Protein AF-A0A2T9VK42-F1 (afdb_monomer)

Sequence (123 aa):
MQAAMSQLEQARSLAEALRSAAEAARAELADVQTQKALLSEALTDLRKAALLVSAPEGIAQVTGKSLQQSAGENIISTSGGHTDFSALKRFTVAAGERVSLYAQKLGIKMFAGKGKVEIQSHS

Solvent-accessible surface area (backbone atoms only — not comparable to full-atom values): 8893 Å² total; per-residue (Å²): 108,70,70,48,51,52,52,51,52,51,45,49,54,52,52,50,56,51,30,56,54,28,51,78,68,71,48,72,64,71,71,57,64,62,55,48,48,48,42,68,60,24,56,49,91,52,69,36,102,65,87,86,89,74,51,99,92,57,87,86,91,85,71,100,69,89,86,88,88,84,60,97,77,74,88,86,85,80,59,97,70,82,84,86,87,88,62,94,86,71,84,86,87,87,63,99,82,69,88,77,86,87,56,97,82,87,59,86,87,87,84,60,97,69,78,84,86,86,88,84,85,88,132

Foldseek 3Di:
DVVLLVVLVVQLVQLVVVQVLCVVVVWDGDPSVVSVCCVPCAVVVNNDVDDRDDDPVDDDDDDPDDDDDDDPDDDDDGDPDDDDDDDDPDDDDDDPPDDTDDDRPDDDDDDDPDDDDDDDDDD

pLDDT: mean 95.27, std 2.99, range [77.12, 98.44]

Secondary structure (DSSP, 8-state):
-HHHHHHHHHHHHHHHHHHHHHHHTTPPPP-HHHHHHIIIIIIGGG-SS------TT------SS------SS------SS------SS------SS------SSS------SSS--------

Structure (mmCIF, N/CA/C/O backbone):
data_AF-A0A2T9VK42-F1
#
_entry.id 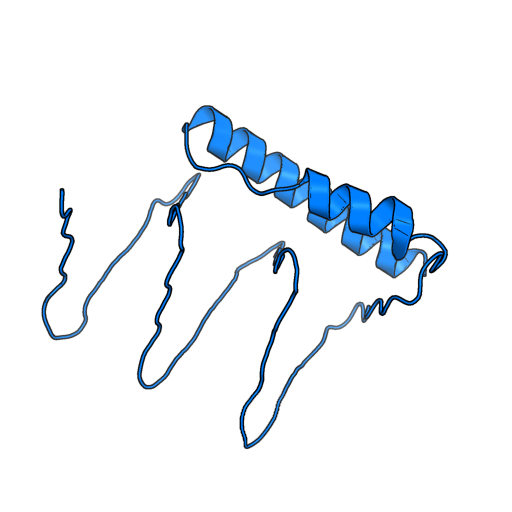  AF-A0A2T9VK42-F1
#
loop_
_atom_site.group_PDB
_atom_site.id
_atom_site.type_symbol
_atom_site.label_atom_id
_atom_site.label_alt_id
_atom_site.label_comp_id
_atom_site.label_asym_id
_atom_site.label_entity_id
_atom_site.label_seq_id
_atom_site.pdbx_PDB_ins_code
_atom_site.Cartn_x
_atom_site.Cartn_y
_atom_site.Cartn_z
_atom_site.occupancy
_atom_site.B_iso_or_equiv
_atom_site.auth_seq_id
_atom_site.auth_comp_id
_atom_site.auth_asym_id
_atom_site.auth_atom_id
_atom_site.pdbx_PDB_model_num
ATOM 1 N N . MET A 1 1 ? 10.981 3.147 -21.187 1.00 85.69 1 MET A N 1
ATOM 2 C CA . MET A 1 1 ? 11.540 2.411 -20.031 1.00 85.69 1 MET A CA 1
ATOM 3 C C . MET A 1 1 ? 12.213 3.327 -19.013 1.00 85.69 1 MET A C 1
ATOM 5 O O . MET A 1 1 ? 11.852 3.247 -17.852 1.00 85.69 1 MET A O 1
ATOM 9 N N . GLN A 1 2 ? 13.100 4.245 -19.415 1.00 90.19 2 GLN A N 1
ATOM 10 C CA . GLN A 1 2 ? 13.785 5.162 -18.484 1.00 90.19 2 GLN A CA 1
ATOM 11 C C . GLN A 1 2 ? 12.838 5.958 -17.564 1.00 90.19 2 GLN A C 1
ATOM 13 O O . GLN A 1 2 ? 13.057 5.999 -16.360 1.00 90.19 2 GLN A O 1
ATOM 18 N N . ALA A 1 3 ? 11.742 6.511 -18.099 1.00 91.50 3 ALA A N 1
ATOM 19 C CA . ALA A 1 3 ? 10.733 7.200 -17.286 1.00 91.50 3 ALA A CA 1
ATOM 20 C C . ALA A 1 3 ? 10.103 6.283 -16.217 1.00 91.50 3 ALA A C 1
ATOM 22 O O . ALA A 1 3 ? 9.960 6.686 -15.069 1.00 91.50 3 ALA A O 1
ATOM 23 N N . ALA A 1 4 ? 9.792 5.031 -16.568 1.00 93.56 4 ALA A N 1
ATOM 24 C CA . ALA A 1 4 ? 9.250 4.043 -15.635 1.00 93.56 4 ALA A CA 1
ATOM 25 C C . ALA A 1 4 ? 10.255 3.681 -14.530 1.00 93.56 4 ALA A C 1
ATOM 27 O O . ALA A 1 4 ? 9.884 3.597 -13.363 1.00 93.56 4 ALA A O 1
ATOM 28 N N . MET A 1 5 ? 11.532 3.525 -14.891 1.00 92.50 5 MET A N 1
ATOM 29 C CA . MET A 1 5 ? 12.609 3.271 -13.930 1.00 92.50 5 MET A CA 1
ATOM 30 C C . MET A 1 5 ? 12.793 4.450 -12.972 1.00 92.50 5 MET A C 1
ATOM 32 O O . MET A 1 5 ? 12.867 4.240 -11.767 1.00 92.50 5 MET A O 1
ATOM 36 N N . SER A 1 6 ? 12.758 5.685 -13.482 1.00 93.38 6 SER A N 1
ATOM 37 C CA . SER A 1 6 ? 12.817 6.884 -12.639 1.00 93.38 6 SER A CA 1
ATOM 38 C C . SER A 1 6 ? 11.645 6.952 -11.650 1.00 93.38 6 SER A C 1
ATOM 40 O O . SER A 1 6 ? 11.848 7.277 -10.483 1.00 93.38 6 SER A O 1
ATOM 42 N N . GLN A 1 7 ? 10.430 6.582 -12.072 1.00 94.81 7 GLN A N 1
ATOM 43 C CA . GLN A 1 7 ? 9.268 6.502 -11.175 1.00 94.81 7 GLN A CA 1
ATOM 44 C C . GLN A 1 7 ? 9.446 5.426 -10.087 1.00 94.81 7 GLN A C 1
ATOM 46 O O . GLN A 1 7 ? 9.130 5.670 -8.923 1.00 94.81 7 GLN A O 1
ATOM 51 N N . LEU A 1 8 ? 10.007 4.258 -10.425 1.00 94.19 8 LEU A N 1
ATOM 52 C CA . LEU A 1 8 ? 10.316 3.206 -9.445 1.00 94.19 8 LEU A CA 1
ATOM 53 C C . LEU A 1 8 ? 11.407 3.632 -8.453 1.00 94.19 8 LEU A C 1
ATOM 55 O O . LEU A 1 8 ? 11.300 3.342 -7.262 1.00 94.19 8 LEU A O 1
ATOM 59 N N . GLU A 1 9 ? 12.437 4.342 -8.912 1.00 93.25 9 GLU A N 1
ATOM 60 C CA . GLU A 1 9 ? 13.488 4.890 -8.048 1.00 93.25 9 GLU A CA 1
ATOM 61 C C . GLU A 1 9 ? 12.940 5.936 -7.073 1.00 93.25 9 GLU A C 1
ATOM 63 O O . GLU A 1 9 ? 13.271 5.893 -5.886 1.00 93.25 9 GLU A O 1
ATOM 68 N N . GLN A 1 10 ? 12.064 6.829 -7.543 1.00 95.25 10 GLN A N 1
ATOM 69 C CA . GLN A 1 10 ? 11.379 7.809 -6.695 1.00 95.25 10 GLN A CA 1
ATOM 70 C C . GLN A 1 10 ? 10.501 7.117 -5.643 1.00 95.25 10 GLN A C 1
ATOM 72 O O . GLN A 1 10 ? 10.591 7.442 -4.458 1.00 95.25 10 GLN A O 1
ATOM 77 N N . ALA A 1 11 ? 9.710 6.116 -6.047 1.00 95.88 11 ALA A N 1
ATOM 78 C CA . ALA A 1 11 ? 8.897 5.325 -5.125 1.00 95.88 11 ALA A CA 1
ATOM 79 C C . ALA A 1 11 ? 9.763 4.607 -4.075 1.00 95.88 11 ALA A C 1
ATOM 81 O O . ALA A 1 11 ? 9.451 4.644 -2.885 1.00 95.88 11 ALA A O 1
ATOM 82 N N . ARG A 1 12 ? 10.890 4.010 -4.481 1.00 94.88 12 ARG A N 1
ATOM 83 C CA . ARG A 1 12 ? 11.836 3.374 -3.552 1.00 94.88 12 ARG A CA 1
ATOM 84 C C . ARG A 1 12 ? 12.432 4.379 -2.570 1.00 94.88 12 ARG A C 1
ATOM 86 O O . ARG A 1 12 ? 12.474 4.100 -1.378 1.00 94.88 12 ARG A O 1
ATOM 93 N N . SER A 1 13 ? 12.885 5.537 -3.050 1.00 96.00 13 SER A N 1
ATOM 94 C CA . SER A 1 13 ? 13.471 6.573 -2.191 1.00 96.00 13 SER A CA 1
ATOM 95 C C . SER A 1 13 ? 12.468 7.068 -1.145 1.00 96.00 13 SER A C 1
ATOM 97 O O . SER A 1 13 ? 12.817 7.211 0.028 1.00 96.00 13 SER A O 1
ATOM 99 N N . LEU A 1 14 ? 11.202 7.240 -1.536 1.00 96.75 14 LEU A N 1
ATOM 100 C CA . LEU A 1 14 ? 10.128 7.577 -0.607 1.00 96.75 14 LEU A CA 1
ATOM 101 C C . LEU A 1 14 ? 9.889 6.470 0.430 1.00 96.75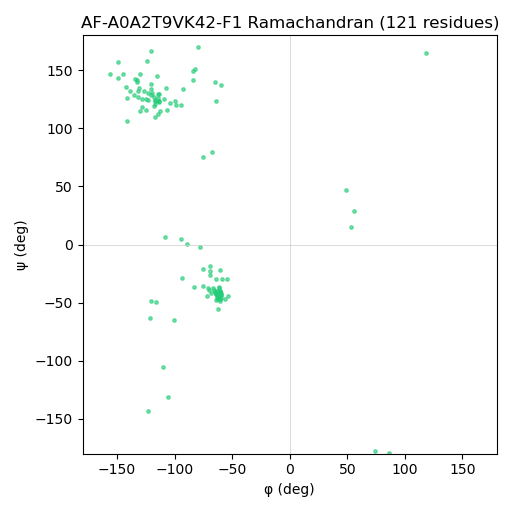 14 LEU A C 1
ATOM 103 O O . LEU A 1 14 ? 9.788 6.760 1.624 1.00 96.75 14 LEU A O 1
ATOM 107 N N . ALA A 1 15 ? 9.828 5.211 -0.008 1.00 96.50 15 ALA A N 1
ATOM 108 C CA . ALA A 1 15 ? 9.666 4.069 0.887 1.00 96.50 15 ALA A CA 1
ATOM 109 C C . ALA A 1 15 ? 10.834 3.956 1.883 1.00 96.50 15 ALA A C 1
ATOM 111 O O . ALA A 1 15 ? 10.603 3.716 3.065 1.00 96.50 15 ALA A O 1
ATOM 112 N N . GLU A 1 16 ? 12.075 4.202 1.451 1.00 96.19 16 GLU A N 1
ATOM 113 C CA . GLU A 1 16 ? 13.257 4.243 2.324 1.00 96.19 16 GLU A CA 1
ATOM 114 C C . GLU A 1 16 ? 13.179 5.370 3.356 1.00 96.19 16 GLU A C 1
ATOM 116 O O . GLU A 1 16 ? 13.449 5.134 4.533 1.00 96.19 16 GLU A O 1
ATOM 121 N N . ALA A 1 17 ? 12.769 6.573 2.948 1.00 95.88 17 ALA A N 1
ATOM 122 C CA . ALA A 1 17 ? 12.619 7.705 3.860 1.00 95.88 17 ALA A CA 1
ATOM 123 C C . ALA A 1 17 ? 11.554 7.435 4.939 1.00 95.88 17 ALA A C 1
ATOM 125 O O . ALA A 1 17 ? 11.788 7.693 6.123 1.00 95.88 17 ALA A O 1
ATOM 126 N N . LEU A 1 18 ? 10.405 6.870 4.549 1.00 96.38 18 LEU A N 1
ATOM 127 C CA . LEU A 1 18 ? 9.354 6.466 5.489 1.00 96.38 18 LEU A CA 1
ATOM 128 C C . LEU A 1 18 ? 9.802 5.304 6.381 1.00 96.38 18 LEU A C 1
ATOM 130 O O . LEU A 1 18 ? 9.498 5.311 7.573 1.00 96.38 18 LEU A O 1
ATOM 134 N N . ARG A 1 19 ? 10.567 4.347 5.841 1.00 95.81 19 ARG A N 1
ATOM 135 C CA . ARG A 1 19 ? 11.143 3.238 6.609 1.00 95.81 19 ARG A CA 1
ATOM 136 C C . ARG A 1 19 ? 12.082 3.745 7.700 1.00 95.81 19 ARG A C 1
ATOM 138 O O . ARG A 1 19 ? 11.941 3.320 8.837 1.00 95.81 19 ARG A O 1
ATOM 145 N N . SER A 1 20 ? 12.983 4.676 7.391 1.00 96.31 20 SER A N 1
ATOM 146 C CA . SER A 1 20 ? 13.883 5.270 8.392 1.00 96.31 20 SER A CA 1
ATOM 147 C C . SER A 1 20 ? 13.114 6.015 9.491 1.00 96.31 20 SER A C 1
ATOM 149 O O . SER A 1 20 ? 13.486 5.968 10.662 1.00 96.31 20 SER A O 1
ATOM 151 N N . ALA A 1 21 ? 12.008 6.681 9.142 1.00 95.31 21 ALA A N 1
ATOM 152 C CA . ALA A 1 21 ? 11.136 7.320 10.127 1.00 95.31 21 ALA A CA 1
ATOM 153 C C . ALA A 1 21 ? 10.400 6.292 11.010 1.00 95.31 21 ALA A C 1
ATOM 155 O O . ALA A 1 21 ? 10.318 6.472 12.227 1.00 95.31 21 ALA A O 1
ATOM 156 N N . ALA A 1 22 ? 9.909 5.200 10.415 1.00 96.31 22 ALA A N 1
ATOM 157 C CA . ALA A 1 22 ? 9.293 4.084 11.130 1.00 96.31 22 ALA A CA 1
ATOM 158 C C . ALA A 1 22 ? 10.294 3.386 12.068 1.00 96.31 22 ALA A C 1
ATOM 160 O O . ALA A 1 22 ? 9.948 3.081 13.207 1.00 96.31 22 ALA A O 1
ATOM 161 N N . GLU A 1 23 ? 11.545 3.220 11.635 1.00 96.00 23 GLU A N 1
ATOM 162 C CA . GLU A 1 23 ? 12.644 2.670 12.436 1.00 96.00 23 GLU A CA 1
ATOM 163 C C . GLU A 1 23 ? 12.927 3.522 13.673 1.00 96.00 23 GLU A C 1
ATOM 165 O O . GLU A 1 23 ? 12.941 3.003 14.790 1.00 96.00 23 GLU A O 1
ATOM 170 N N . ALA A 1 24 ? 13.042 4.843 13.506 1.00 95.38 24 ALA A N 1
ATOM 171 C CA . ALA A 1 24 ? 13.197 5.768 14.629 1.00 95.38 24 ALA A CA 1
ATOM 172 C C . ALA A 1 24 ? 12.018 5.696 15.622 1.00 95.38 24 ALA A C 1
ATOM 174 O O . ALA A 1 24 ? 12.199 5.902 16.822 1.00 95.38 24 ALA A O 1
ATOM 175 N N . ALA A 1 25 ? 10.819 5.366 15.132 1.00 94.62 25 ALA A N 1
ATOM 176 C CA . ALA A 1 25 ? 9.616 5.169 15.936 1.00 94.62 25 ALA A CA 1
ATOM 177 C C . ALA A 1 25 ? 9.426 3.727 16.450 1.00 94.62 25 ALA A C 1
ATOM 179 O O . ALA A 1 25 ? 8.442 3.467 17.143 1.00 94.62 25 ALA A O 1
ATOM 180 N N . ARG A 1 26 ? 10.343 2.798 16.134 1.00 94.56 26 ARG A N 1
ATOM 181 C CA . ARG A 1 26 ? 10.245 1.357 16.441 1.00 94.56 26 ARG A CA 1
ATOM 182 C C . ARG A 1 26 ? 8.964 0.692 15.905 1.00 94.56 26 ARG A C 1
ATOM 184 O O . ARG A 1 26 ? 8.463 -0.257 16.505 1.00 94.56 26 ARG A O 1
ATOM 191 N N . ALA A 1 27 ? 8.420 1.206 14.803 1.00 95.31 27 ALA A N 1
ATOM 192 C CA . ALA A 1 27 ? 7.326 0.574 14.071 1.00 95.31 27 ALA A CA 1
ATOM 193 C C . ALA A 1 27 ? 7.851 -0.566 13.175 1.00 95.31 27 ALA A C 1
ATOM 195 O O . ALA A 1 27 ? 9.060 -0.722 13.002 1.00 95.31 27 ALA A O 1
ATOM 196 N N . GLU A 1 28 ? 6.942 -1.364 12.603 1.00 94.12 28 GLU A N 1
ATOM 197 C CA . GLU A 1 28 ? 7.332 -2.394 11.632 1.00 94.12 28 GLU A CA 1
ATOM 198 C C . GLU A 1 28 ? 7.918 -1.740 10.381 1.00 94.12 28 GLU A C 1
ATOM 200 O O . GLU A 1 28 ? 7.419 -0.711 9.911 1.00 94.12 28 GLU A O 1
ATOM 205 N N . LEU A 1 29 ? 8.974 -2.337 9.836 1.00 93.75 29 LEU A N 1
ATOM 206 C CA . LEU A 1 29 ? 9.664 -1.783 8.682 1.00 93.75 29 LEU A CA 1
ATOM 207 C C . LEU A 1 29 ? 9.085 -2.364 7.398 1.00 93.75 29 LEU A C 1
ATOM 209 O O . LEU A 1 29 ? 8.939 -3.572 7.257 1.00 93.75 29 LEU A O 1
ATOM 213 N N . ALA A 1 30 ? 8.818 -1.498 6.422 1.00 91.31 30 ALA A N 1
ATOM 214 C CA . ALA A 1 30 ? 8.495 -1.956 5.079 1.00 91.31 30 ALA A CA 1
ATOM 215 C C . ALA A 1 30 ? 9.658 -2.784 4.502 1.00 91.31 30 ALA A C 1
ATOM 217 O O . ALA A 1 30 ? 10.828 -2.386 4.607 1.00 91.31 30 ALA A O 1
ATOM 218 N N . ASP A 1 31 ? 9.330 -3.897 3.839 1.00 92.06 31 ASP A N 1
ATOM 219 C CA . ASP A 1 31 ? 10.300 -4.754 3.156 1.00 92.06 31 ASP A CA 1
ATOM 220 C C . ASP A 1 31 ? 10.772 -4.128 1.833 1.00 92.06 31 ASP A C 1
ATOM 222 O O . ASP A 1 31 ? 10.405 -4.507 0.717 1.00 92.06 31 ASP A O 1
ATOM 226 N N . VAL A 1 32 ? 11.628 -3.120 1.977 1.00 91.31 32 VAL A N 1
ATOM 227 C CA . VAL A 1 32 ? 12.273 -2.440 0.851 1.00 91.31 32 VAL A CA 1
ATOM 228 C C . VAL A 1 32 ? 13.300 -3.349 0.158 1.00 91.31 32 VAL A C 1
ATOM 230 O O . VAL A 1 32 ? 13.671 -3.087 -0.986 1.00 91.31 32 VAL A O 1
ATOM 233 N N . GLN A 1 33 ? 13.769 -4.425 0.801 1.00 92.00 33 GLN A N 1
ATOM 234 C CA . GLN A 1 33 ? 14.740 -5.327 0.172 1.00 92.00 33 GLN A CA 1
ATOM 235 C C . GLN A 1 33 ? 14.080 -6.148 -0.933 1.00 92.00 33 GLN A C 1
ATOM 237 O O . GLN A 1 33 ? 14.610 -6.186 -2.044 1.00 92.00 33 GLN A O 1
ATOM 242 N N . THR A 1 34 ? 12.880 -6.683 -0.693 1.00 93.44 34 THR A N 1
ATOM 243 C CA . THR A 1 34 ? 12.102 -7.343 -1.753 1.00 93.44 34 THR A CA 1
ATOM 244 C C . THR A 1 34 ? 11.758 -6.375 -2.890 1.00 93.44 34 THR A C 1
ATOM 246 O O . THR A 1 34 ? 11.862 -6.734 -4.064 1.00 93.44 34 THR A O 1
ATOM 249 N N . GLN A 1 35 ? 11.450 -5.107 -2.581 1.00 92.31 35 GLN A N 1
ATOM 250 C CA . GLN A 1 35 ? 11.244 -4.075 -3.610 1.00 92.31 35 GLN A CA 1
ATOM 251 C C . GLN A 1 35 ? 12.494 -3.869 -4.485 1.00 92.31 35 GLN A C 1
ATOM 253 O O . GLN A 1 35 ? 12.388 -3.753 -5.709 1.00 92.31 35 GLN A O 1
ATOM 258 N N . LYS A 1 36 ? 13.682 -3.818 -3.868 1.00 91.81 36 LYS A N 1
ATOM 259 C CA . LYS A 1 36 ? 14.963 -3.683 -4.578 1.00 91.81 36 LYS A CA 1
ATOM 260 C C . LYS A 1 36 ? 15.250 -4.890 -5.455 1.00 91.81 36 LYS A C 1
ATOM 262 O O . LYS A 1 36 ? 15.583 -4.696 -6.620 1.00 91.81 36 LYS A O 1
ATOM 267 N N . ALA A 1 37 ? 15.086 -6.095 -4.915 1.00 93.31 37 ALA A N 1
ATOM 268 C CA . ALA A 1 37 ? 15.307 -7.336 -5.648 1.00 93.31 37 ALA A CA 1
ATOM 269 C C . ALA A 1 37 ? 14.391 -7.422 -6.878 1.00 93.31 37 ALA A C 1
ATOM 271 O O . ALA A 1 37 ? 14.871 -7.671 -7.985 1.00 93.31 37 ALA A O 1
ATOM 272 N N . LEU A 1 38 ? 13.099 -7.102 -6.725 1.00 94.12 38 LEU A N 1
ATOM 273 C CA . LEU A 1 38 ? 12.155 -7.032 -7.843 1.00 94.12 38 LEU A CA 1
ATOM 274 C C . LEU A 1 38 ? 12.642 -6.063 -8.936 1.00 94.12 38 LEU A C 1
ATOM 276 O O . LEU A 1 38 ? 12.649 -6.408 -10.121 1.00 94.12 38 LEU A O 1
ATOM 280 N N . LEU A 1 39 ? 13.089 -4.866 -8.544 1.00 91.25 39 LEU A N 1
ATOM 281 C CA . LEU A 1 39 ? 13.601 -3.860 -9.473 1.00 91.25 39 LEU A CA 1
ATOM 282 C C . LEU A 1 39 ? 14.851 -4.340 -10.223 1.00 91.25 39 LEU A C 1
ATOM 284 O O . LEU A 1 39 ? 14.873 -4.305 -11.455 1.00 91.25 39 LEU A O 1
ATOM 288 N N . SER A 1 40 ? 15.893 -4.764 -9.505 1.00 91.19 40 SER A N 1
ATOM 289 C CA . SER A 1 40 ? 17.196 -5.078 -10.102 1.00 91.19 40 SER A CA 1
ATOM 290 C C . SER A 1 40 ? 17.213 -6.404 -10.853 1.00 91.19 40 SER A C 1
ATOM 292 O O . SER A 1 40 ? 17.897 -6.521 -11.868 1.00 91.19 40 SER A O 1
ATOM 294 N N . GLU A 1 41 ? 16.481 -7.410 -10.372 1.00 92.94 41 GLU A N 1
ATOM 295 C CA . GLU A 1 41 ? 16.559 -8.758 -10.935 1.00 92.94 41 GLU A CA 1
ATOM 296 C C . GLU A 1 41 ? 15.511 -9.050 -12.005 1.00 92.94 41 GLU A C 1
ATOM 298 O O . GLU A 1 41 ? 15.755 -9.904 -12.856 1.00 92.94 41 GLU A O 1
ATOM 303 N N . ALA A 1 42 ? 14.341 -8.406 -11.947 1.00 93.38 42 ALA A N 1
ATOM 304 C CA . ALA A 1 42 ? 13.226 -8.714 -12.840 1.00 93.38 42 ALA A CA 1
ATOM 305 C C . ALA A 1 42 ? 12.858 -7.546 -13.760 1.00 93.38 42 ALA A C 1
ATOM 307 O O . ALA A 1 42 ? 12.720 -7.753 -14.964 1.00 93.38 42 ALA A O 1
ATOM 308 N N . LEU A 1 43 ? 12.687 -6.337 -13.209 1.00 93.25 43 LEU A N 1
ATOM 309 C CA . LEU A 1 43 ? 12.133 -5.198 -13.954 1.00 93.25 43 LEU A CA 1
ATOM 310 C C . LEU A 1 43 ? 13.177 -4.448 -14.793 1.00 93.25 43 LEU A C 1
ATOM 312 O O . LEU A 1 43 ? 12.858 -4.003 -15.895 1.00 93.25 43 LEU A O 1
ATOM 316 N N . THR A 1 44 ? 14.413 -4.313 -14.302 1.00 89.31 44 THR A N 1
ATOM 317 C CA . THR A 1 44 ? 15.510 -3.662 -15.041 1.00 89.31 44 THR A CA 1
ATOM 318 C C . THR A 1 44 ? 15.821 -4.465 -16.298 1.00 89.31 44 THR A C 1
ATOM 320 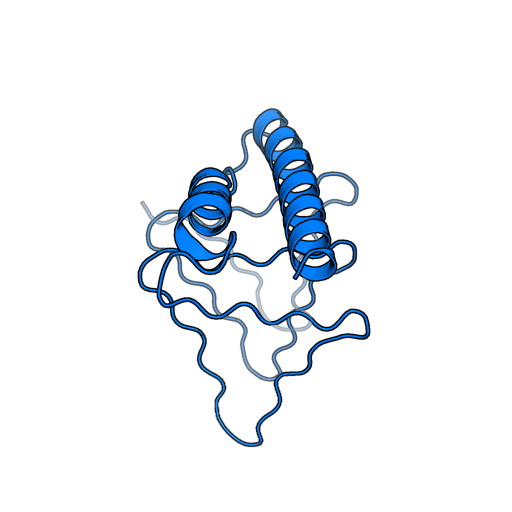O O . THR A 1 44 ? 16.075 -5.664 -16.219 1.00 89.31 44 THR A O 1
ATOM 323 N N . ASP A 1 45 ? 15.756 -3.813 -17.458 1.00 88.31 45 ASP A N 1
ATOM 324 C CA . ASP A 1 45 ? 15.851 -4.432 -18.789 1.00 88.31 45 ASP A CA 1
ATOM 325 C C . ASP A 1 45 ? 14.864 -5.600 -19.030 1.00 88.31 45 ASP A C 1
ATOM 327 O O . ASP A 1 45 ? 15.048 -6.363 -19.973 1.00 88.31 45 ASP A O 1
ATOM 331 N N . LEU A 1 46 ? 13.826 -5.752 -18.187 1.00 91.06 46 LEU A N 1
ATOM 332 C CA . LEU A 1 46 ? 12.882 -6.880 -18.192 1.00 91.06 46 LEU A CA 1
ATOM 333 C C . LEU A 1 46 ? 13.595 -8.249 -18.241 1.00 91.06 46 LEU A C 1
ATOM 335 O O . LEU A 1 46 ? 13.241 -9.131 -19.021 1.00 91.06 46 LEU A O 1
ATOM 339 N N . ARG A 1 47 ? 14.622 -8.427 -17.397 1.00 89.38 47 ARG A N 1
ATOM 340 C CA . ARG A 1 47 ? 15.474 -9.637 -17.340 1.00 89.38 47 ARG A CA 1
ATOM 341 C C . ARG A 1 47 ? 14.732 -10.931 -17.001 1.00 89.38 47 ARG A C 1
ATOM 343 O O . ARG A 1 47 ? 15.240 -12.012 -17.292 1.00 89.38 47 ARG A O 1
ATOM 350 N N . LYS A 1 48 ? 13.558 -10.842 -16.371 1.00 93.38 48 LYS A N 1
ATOM 351 C CA . LYS A 1 48 ? 12.663 -11.979 -16.096 1.00 93.38 48 LYS A CA 1
ATOM 352 C C . LYS A 1 48 ? 11.311 -11.737 -16.773 1.00 93.38 48 LYS A C 1
ATOM 354 O O . LYS A 1 48 ? 11.005 -10.620 -17.179 1.00 93.38 48 LYS A O 1
ATOM 359 N N . ALA A 1 49 ? 10.482 -12.779 -16.857 1.00 94.06 49 ALA A N 1
ATOM 360 C CA . ALA A 1 49 ? 9.107 -12.684 -17.350 1.00 94.06 49 ALA A CA 1
ATOM 361 C C . ALA A 1 49 ? 8.232 -11.872 -16.375 1.00 94.06 49 ALA A C 1
ATOM 363 O O . ALA A 1 49 ? 7.511 -12.420 -15.544 1.00 94.06 49 ALA A O 1
ATOM 364 N N . ALA A 1 50 ? 8.353 -10.551 -16.458 1.00 94.50 50 ALA A N 1
ATOM 365 C CA . ALA A 1 50 ? 7.721 -9.582 -15.581 1.00 94.50 50 ALA A CA 1
ATOM 366 C C . ALA A 1 50 ? 6.887 -8.583 -16.392 1.00 94.50 50 ALA A C 1
ATOM 368 O O . ALA A 1 50 ? 7.124 -8.357 -17.579 1.00 94.50 50 ALA A O 1
ATOM 369 N N . LEU A 1 51 ? 5.924 -7.950 -15.721 1.00 94.44 51 LEU A N 1
ATOM 370 C CA . LEU A 1 51 ? 5.128 -6.863 -16.275 1.00 94.44 51 LEU A CA 1
ATOM 371 C C . LEU A 1 51 ? 5.449 -5.570 -15.526 1.00 94.44 51 LEU A C 1
ATOM 373 O O . LEU A 1 51 ? 5.262 -5.489 -14.314 1.00 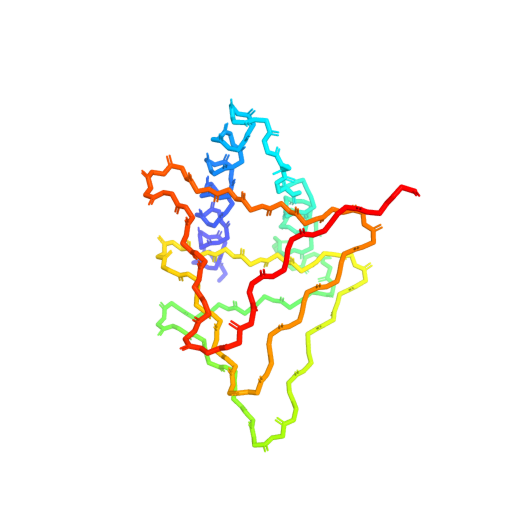94.44 51 LEU A O 1
ATOM 377 N N . LEU A 1 52 ? 5.877 -4.549 -16.268 1.00 94.50 52 LEU A N 1
ATOM 378 C CA . LEU A 1 52 ? 5.995 -3.183 -15.773 1.00 94.50 52 LEU A CA 1
ATOM 379 C C . LEU A 1 52 ? 4.965 -2.302 -16.477 1.00 94.50 52 LEU A C 1
ATOM 381 O O . LEU A 1 52 ? 5.059 -2.074 -17.682 1.00 94.50 52 LEU A O 1
ATOM 385 N N . VAL A 1 53 ? 4.002 -1.782 -15.719 1.00 94.81 53 VAL A N 1
ATOM 386 C CA . VAL A 1 53 ? 3.031 -0.803 -16.220 1.00 94.81 53 VAL A CA 1
ATOM 387 C C . VAL A 1 53 ? 3.479 0.589 -15.790 1.00 94.81 53 VAL A C 1
ATOM 389 O O . VAL A 1 53 ? 3.662 0.847 -14.604 1.00 94.81 53 VAL A O 1
ATOM 392 N N . SER A 1 54 ? 3.661 1.493 -16.750 1.00 95.19 54 SER A N 1
ATOM 393 C CA . SER A 1 54 ? 4.011 2.888 -16.487 1.00 95.19 54 SER A CA 1
ATOM 394 C C . SER A 1 54 ? 3.273 3.799 -17.453 1.00 95.19 54 SER A C 1
ATOM 396 O O . SER A 1 54 ? 3.347 3.618 -18.667 1.00 95.19 54 SER A O 1
ATOM 398 N N . ALA A 1 55 ? 2.570 4.775 -16.893 1.00 96.00 55 ALA A N 1
ATOM 399 C CA . ALA A 1 55 ? 1.850 5.802 -17.623 1.00 96.00 55 ALA A CA 1
ATOM 400 C C . ALA A 1 55 ? 2.017 7.120 -16.845 1.00 96.00 55 ALA A C 1
ATOM 402 O O . ALA A 1 55 ? 1.435 7.242 -15.767 1.00 96.00 55 ALA A O 1
ATOM 403 N N . PRO A 1 56 ? 2.838 8.073 -17.331 1.00 91.06 56 PRO A N 1
ATOM 404 C CA . PRO A 1 56 ? 3.127 9.330 -16.627 1.00 91.06 56 PRO A CA 1
ATOM 405 C C . PRO A 1 56 ? 1.882 10.139 -16.243 1.00 91.06 56 PRO A C 1
ATOM 407 O O . PRO A 1 56 ? 1.876 10.795 -15.210 1.00 91.06 56 PRO A O 1
ATOM 410 N N . GLU A 1 57 ? 0.814 10.012 -17.030 1.00 96.38 57 GLU A N 1
ATOM 411 C CA . GLU A 1 57 ? -0.466 10.695 -16.812 1.00 96.38 57 GLU A CA 1
ATOM 412 C C . GLU A 1 57 ? -1.489 9.850 -16.019 1.00 96.38 57 GLU A C 1
ATOM 414 O O . GLU A 1 57 ? -2.632 10.266 -15.840 1.00 96.38 57 GLU A O 1
ATOM 419 N N . GLY A 1 58 ? -1.106 8.663 -15.529 1.00 96.19 58 GLY A N 1
ATOM 420 C CA . GLY A 1 58 ? -1.910 7.850 -14.609 1.00 96.19 58 GLY A CA 1
ATOM 421 C C . GLY A 1 58 ? -2.333 6.469 -15.122 1.00 96.19 58 GLY A C 1
ATOM 422 O O . GLY A 1 58 ? -2.260 6.149 -16.306 1.00 96.19 58 GLY A O 1
ATOM 423 N N . ILE A 1 59 ? -2.787 5.626 -14.188 1.00 98.00 59 ILE A N 1
ATOM 424 C CA . ILE A 1 59 ? -3.285 4.261 -14.423 1.00 98.00 59 ILE A CA 1
ATOM 425 C C . ILE A 1 59 ? -4.621 4.107 -13.687 1.00 98.00 59 ILE A C 1
ATOM 427 O O . ILE A 1 59 ? -4.705 4.415 -12.500 1.00 98.00 59 ILE A O 1
ATOM 431 N N . ALA A 1 60 ? -5.643 3.575 -14.361 1.00 97.88 60 ALA A N 1
ATOM 432 C CA . ALA A 1 60 ? -6.931 3.233 -13.756 1.00 97.88 60 ALA A CA 1
ATOM 433 C C . ALA A 1 60 ? -7.235 1.736 -13.928 1.00 97.88 60 ALA A C 1
ATOM 435 O O . ALA A 1 60 ? -7.096 1.192 -15.022 1.00 97.88 60 ALA A O 1
ATOM 436 N N . GLN A 1 61 ? -7.682 1.076 -12.856 1.00 97.50 61 GLN A N 1
ATOM 437 C CA . GLN A 1 61 ? -8.168 -0.308 -12.877 1.00 97.50 61 GLN A CA 1
ATOM 438 C C . GLN A 1 61 ? -9.642 -0.316 -12.464 1.00 97.50 61 GLN A C 1
ATOM 440 O O . GLN A 1 61 ? -9.963 -0.037 -11.311 1.00 97.50 61 GLN A O 1
ATOM 445 N N . VAL A 1 62 ? -10.544 -0.601 -13.407 1.00 97.75 62 VAL A N 1
ATOM 446 C CA . VAL A 1 62 ? -12.000 -0.524 -13.199 1.00 97.75 62 VAL A CA 1
ATOM 447 C C . VAL A 1 62 ? -12.701 -1.772 -13.726 1.00 97.75 62 VAL A C 1
ATOM 449 O O . VAL A 1 62 ? -12.333 -2.320 -14.762 1.00 97.75 62 VAL A O 1
ATOM 452 N N . THR A 1 63 ? -13.726 -2.235 -13.012 1.00 98.00 63 THR A N 1
ATOM 453 C CA . THR A 1 63 ? -14.555 -3.377 -13.418 1.00 98.00 63 THR A CA 1
ATOM 454 C C . THR A 1 63 ? -15.931 -3.289 -12.762 1.00 98.00 63 THR A C 1
ATOM 456 O O . THR A 1 63 ? -16.056 -2.816 -11.637 1.00 98.00 63 THR A O 1
ATOM 459 N N . GLY A 1 64 ? -16.974 -3.758 -13.453 1.00 98.06 64 GLY A N 1
ATOM 460 C CA . GLY A 1 64 ? -18.321 -3.894 -12.879 1.00 98.06 64 GLY A CA 1
ATOM 461 C C . GLY A 1 64 ? -18.490 -5.128 -11.980 1.00 98.06 64 GLY A C 1
ATOM 462 O O . GLY A 1 64 ? -19.577 -5.355 -11.451 1.00 98.06 64 GLY A O 1
ATOM 463 N N . LYS A 1 65 ? -17.446 -5.957 -11.847 1.00 98.44 65 LYS A N 1
ATOM 464 C CA . LYS A 1 65 ? -17.421 -7.173 -11.018 1.00 98.44 65 LYS A CA 1
ATOM 465 C C . LYS A 1 65 ? -16.269 -7.096 -10.002 1.00 98.44 65 LYS A C 1
ATOM 467 O O . LYS A 1 65 ? -15.992 -6.032 -9.463 1.00 98.44 65 LYS A O 1
ATOM 472 N N . SER A 1 66 ? -15.616 -8.219 -9.712 1.00 98.38 66 SER A N 1
ATOM 473 C CA . SER A 1 66 ? -14.515 -8.299 -8.751 1.00 98.38 66 SER A CA 1
ATOM 474 C C . SER A 1 66 ? -13.172 -7.917 -9.376 1.00 98.38 66 SER A C 1
ATOM 476 O O . SER A 1 66 ? -12.880 -8.310 -10.505 1.00 98.38 66 SER A O 1
ATOM 478 N N . LEU A 1 67 ? -12.335 -7.217 -8.607 1.00 98.25 67 LEU A N 1
ATOM 479 C CA . LEU A 1 67 ? -10.902 -7.036 -8.853 1.00 98.25 67 LEU A CA 1
ATOM 480 C C . LEU A 1 67 ? -10.134 -7.839 -7.793 1.00 98.25 67 LEU A C 1
ATOM 482 O O . LEU A 1 67 ? -10.379 -7.658 -6.602 1.00 98.25 67 LEU A O 1
ATOM 486 N N . GLN A 1 68 ? -9.231 -8.726 -8.215 1.00 97.94 68 GLN A N 1
ATOM 487 C CA . GLN A 1 68 ? -8.375 -9.507 -7.317 1.00 97.94 68 GLN A CA 1
ATOM 488 C C . GLN A 1 68 ? -6.915 -9.099 -7.517 1.00 97.94 68 GLN A C 1
ATOM 490 O O . GLN A 1 68 ? -6.417 -9.115 -8.640 1.00 97.94 68 GLN A O 1
ATOM 495 N N . GLN A 1 69 ? -6.223 -8.800 -6.418 1.00 97.44 69 GLN A N 1
ATOM 496 C CA . GLN A 1 69 ? -4.772 -8.620 -6.378 1.00 97.44 69 GLN A CA 1
ATOM 497 C C . GLN A 1 69 ? -4.187 -9.739 -5.515 1.00 97.44 69 GLN A C 1
ATOM 499 O O . GLN A 1 69 ? -4.608 -9.927 -4.377 1.00 97.44 69 GLN A O 1
ATOM 504 N N . SER A 1 70 ? -3.264 -10.520 -6.070 1.00 97.56 70 SER A N 1
ATOM 505 C CA . SER A 1 70 ? -2.638 -11.652 -5.386 1.00 97.56 70 SER A CA 1
ATOM 506 C C . SER A 1 70 ? -1.165 -11.715 -5.773 1.00 97.56 70 SER A C 1
ATOM 508 O O . SER A 1 70 ? -0.830 -11.546 -6.944 1.00 97.56 70 SER A O 1
ATOM 510 N N . ALA A 1 71 ? -0.305 -11.936 -4.783 1.00 97.25 71 ALA A N 1
ATOM 511 C CA . ALA A 1 71 ? 1.129 -12.128 -4.944 1.00 97.25 71 ALA A CA 1
ATOM 512 C C . ALA A 1 71 ? 1.557 -13.323 -4.082 1.00 97.25 71 ALA A C 1
ATOM 514 O O . ALA A 1 71 ? 1.020 -13.507 -2.992 1.00 97.25 71 ALA A O 1
ATOM 515 N N . GLY A 1 72 ? 2.495 -14.136 -4.577 1.00 96.19 72 GLY A N 1
ATOM 516 C CA . GLY A 1 72 ? 3.087 -15.233 -3.797 1.00 96.19 72 GLY A CA 1
ATOM 517 C C . GLY A 1 72 ? 4.101 -14.755 -2.752 1.00 96.19 72 GLY A C 1
ATOM 518 O O . GLY A 1 72 ? 4.360 -15.466 -1.789 1.00 96.19 72 GLY A O 1
ATOM 519 N N . GLU A 1 73 ? 4.642 -13.551 -2.946 1.00 94.69 73 GLU A N 1
ATOM 520 C CA . GLU A 1 73 ? 5.504 -12.849 -1.996 1.00 94.69 73 GLU A CA 1
ATOM 521 C C . GLU A 1 73 ? 4.733 -11.648 -1.421 1.00 94.69 73 GLU A C 1
ATOM 523 O O . GLU A 1 73 ? 3.798 -11.821 -0.644 1.00 94.69 73 GLU A O 1
ATOM 528 N N . ASN A 1 74 ? 5.055 -10.425 -1.853 1.00 94.56 74 ASN A N 1
ATOM 529 C CA . ASN A 1 74 ? 4.552 -9.194 -1.247 1.00 94.56 74 ASN A CA 1
ATOM 530 C C . ASN A 1 74 ? 3.660 -8.380 -2.198 1.00 94.56 74 ASN A C 1
ATOM 532 O O . ASN A 1 74 ? 3.934 -8.273 -3.395 1.00 94.56 74 ASN A O 1
ATOM 536 N N . ILE A 1 75 ? 2.637 -7.718 -1.646 1.00 96.31 75 ILE A N 1
ATOM 537 C CA . ILE A 1 75 ? 1.97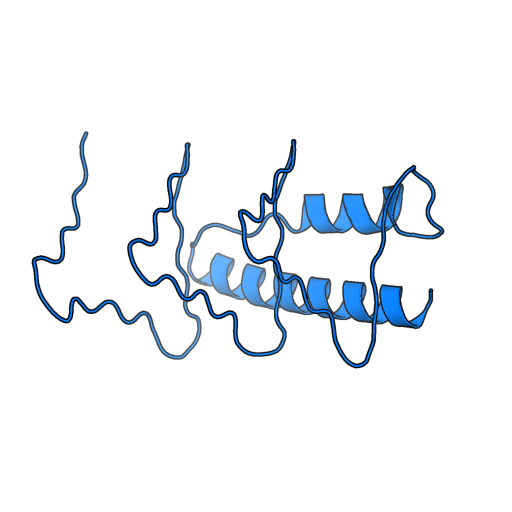8 -6.572 -2.293 1.00 96.31 75 ILE A CA 1
ATOM 538 C C . ILE A 1 75 ? 2.637 -5.300 -1.758 1.00 96.31 75 ILE A C 1
ATOM 540 O O . ILE A 1 75 ? 2.596 -5.036 -0.558 1.00 96.31 75 ILE A O 1
ATOM 544 N N . ILE A 1 76 ? 3.230 -4.506 -2.651 1.00 95.44 76 ILE A N 1
ATOM 545 C CA . ILE A 1 76 ? 3.927 -3.260 -2.313 1.00 95.44 76 ILE A CA 1
ATOM 546 C C . ILE A 1 76 ? 3.215 -2.103 -3.012 1.00 95.44 76 ILE A C 1
ATOM 548 O O . ILE A 1 76 ? 3.162 -2.052 -4.240 1.00 95.44 76 ILE A O 1
ATOM 552 N N . SER A 1 77 ? 2.700 -1.163 -2.222 1.00 95.56 77 SER A N 1
ATOM 553 C CA . SER A 1 77 ? 2.022 0.045 -2.702 1.00 95.56 77 SER A CA 1
ATOM 554 C C . SER A 1 77 ? 2.723 1.278 -2.143 1.00 95.56 77 SER A C 1
ATOM 556 O O . SER A 1 77 ? 2.975 1.366 -0.942 1.00 95.56 77 SER A O 1
ATOM 558 N N . THR A 1 78 ? 3.051 2.241 -3.000 1.00 96.62 78 THR A N 1
ATOM 559 C CA . THR A 1 78 ? 3.737 3.479 -2.604 1.00 96.62 78 THR A CA 1
ATOM 560 C C . THR A 1 78 ? 3.124 4.667 -3.334 1.00 96.62 78 THR A C 1
ATOM 562 O O . THR A 1 78 ? 2.959 4.622 -4.550 1.00 96.62 78 THR A O 1
ATOM 565 N N . SER A 1 79 ? 2.806 5.738 -2.603 1.00 97.12 79 SER A N 1
ATOM 566 C CA . SER A 1 79 ? 2.239 6.976 -3.146 1.00 97.12 79 SER A CA 1
ATOM 567 C C . SER A 1 79 ? 3.065 8.185 -2.716 1.00 97.12 79 SER A C 1
ATOM 569 O O . SER A 1 79 ? 3.320 8.346 -1.528 1.00 97.12 79 SER A O 1
ATOM 571 N N . GLY A 1 80 ? 3.410 9.076 -3.651 1.00 96.88 80 GLY A N 1
ATOM 572 C CA . GLY A 1 80 ? 4.012 10.378 -3.318 1.00 96.88 80 GLY A CA 1
ATOM 573 C C . GLY A 1 80 ? 3.050 11.349 -2.621 1.00 96.88 80 GLY A C 1
ATOM 574 O O . GLY A 1 80 ? 3.486 12.213 -1.866 1.00 96.88 80 GLY A O 1
ATOM 575 N N . GLY A 1 81 ? 1.746 11.189 -2.866 1.00 97.12 81 GLY A N 1
ATOM 576 C CA . GLY A 1 81 ? 0.664 11.911 -2.195 1.00 97.12 81 GLY A CA 1
ATOM 577 C C . GLY A 1 81 ? -0.080 11.025 -1.193 1.00 97.12 81 GLY A C 1
ATOM 578 O O . GLY A 1 81 ? 0.530 10.348 -0.368 1.00 97.12 81 GLY A O 1
ATOM 579 N N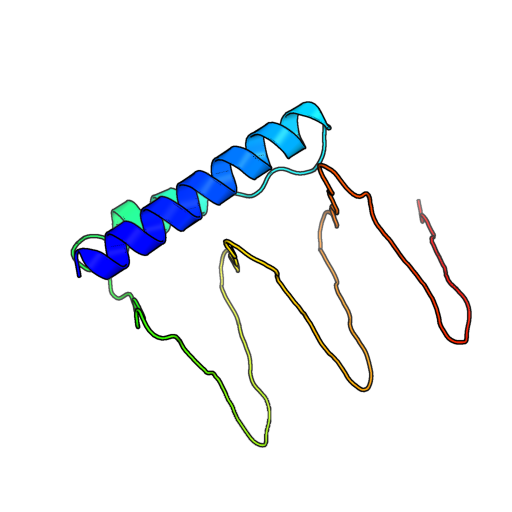 . HIS A 1 82 ? -1.410 11.023 -1.275 1.00 97.69 82 HIS A N 1
ATOM 580 C CA . HIS A 1 82 ? -2.280 10.199 -0.432 1.00 97.69 82 HIS A CA 1
ATOM 581 C C . HIS A 1 82 ? -2.415 8.764 -0.966 1.00 97.69 82 HIS A C 1
ATOM 583 O O . HIS A 1 82 ? -2.345 8.528 -2.172 1.00 97.69 82 HIS A O 1
ATOM 589 N N . THR A 1 83 ? -2.640 7.814 -0.056 1.00 98.12 83 THR A N 1
ATOM 590 C CA . THR A 1 83 ? -3.153 6.476 -0.377 1.00 98.12 83 THR A CA 1
ATOM 591 C C . THR A 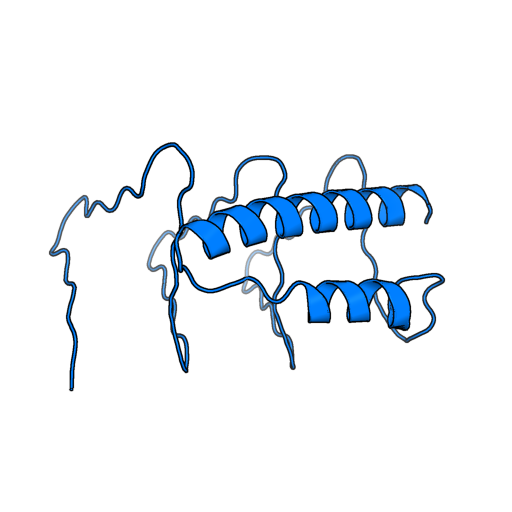1 83 ? -4.531 6.355 0.262 1.00 98.12 83 THR A C 1
ATOM 593 O O . THR A 1 83 ? -4.633 6.313 1.487 1.00 98.12 83 THR A O 1
ATOM 596 N N . ASP A 1 84 ? -5.574 6.279 -0.564 1.00 98.19 84 ASP A N 1
ATOM 597 C CA . ASP A 1 84 ? -6.964 6.213 -0.116 1.00 98.19 84 ASP A CA 1
ATOM 598 C C . ASP A 1 84 ? -7.585 4.853 -0.456 1.00 98.19 84 ASP A C 1
ATOM 600 O O . ASP A 1 84 ? -7.559 4.405 -1.603 1.00 98.19 84 ASP A O 1
ATOM 604 N N . PHE A 1 85 ? -8.207 4.213 0.536 1.00 97.25 85 PHE A N 1
ATOM 605 C CA . PHE A 1 85 ? -9.015 3.007 0.351 1.00 97.25 85 PHE A CA 1
ATOM 606 C C . PHE A 1 85 ? -10.460 3.307 0.747 1.00 97.25 85 PHE A C 1
ATOM 608 O O . PHE A 1 85 ? -10.735 3.676 1.887 1.00 97.25 85 PHE A O 1
ATOM 615 N N . SER A 1 86 ? -11.395 3.135 -0.189 1.00 97.94 86 SER A N 1
ATOM 616 C CA . SER A 1 86 ? -12.828 3.358 0.039 1.00 97.94 86 SER A CA 1
ATOM 617 C C . SER A 1 86 ? -13.612 2.066 -0.157 1.00 97.94 86 SER A C 1
ATOM 619 O O . SER A 1 86 ? -13.526 1.435 -1.209 1.00 97.94 86 SER A O 1
ATOM 621 N N . ALA A 1 87 ? -14.411 1.681 0.839 1.00 98.00 87 ALA A N 1
ATOM 622 C CA . ALA A 1 87 ? -15.263 0.497 0.783 1.00 98.00 87 ALA A CA 1
ATOM 623 C C . ALA A 1 87 ? -16.662 0.815 1.323 1.00 98.00 87 ALA A C 1
ATOM 625 O O . ALA A 1 87 ? -16.804 1.314 2.434 1.00 98.00 87 ALA A O 1
ATOM 626 N N . LEU A 1 88 ? -17.706 0.487 0.553 1.00 98.00 88 LEU A N 1
ATOM 627 C CA . LEU A 1 88 ? -19.094 0.783 0.933 1.00 98.00 88 LEU A CA 1
ATOM 628 C C . LEU A 1 88 ? -19.589 -0.070 2.110 1.00 98.00 88 LEU A C 1
ATOM 630 O O 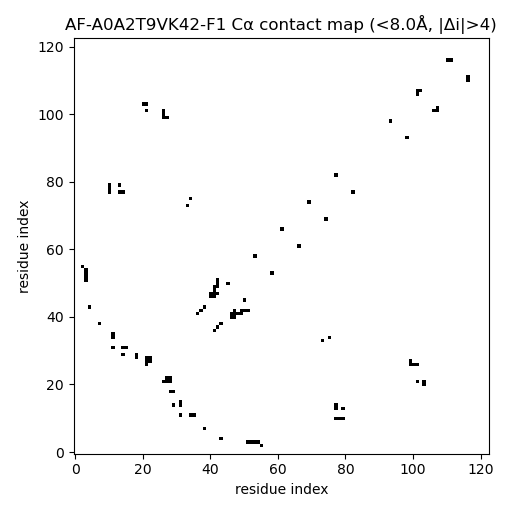. LEU A 1 88 ? -20.350 0.404 2.945 1.00 98.00 88 LEU A O 1
ATOM 634 N N . LYS A 1 89 ? -19.212 -1.354 2.140 1.00 98.12 89 LYS A N 1
ATOM 635 C CA . LYS A 1 89 ? -19.713 -2.307 3.141 1.00 98.12 89 LYS A CA 1
ATOM 636 C C . LYS A 1 89 ? -18.710 -2.534 4.263 1.00 98.12 89 LYS A C 1
ATOM 638 O O . LYS A 1 89 ? -18.995 -2.231 5.413 1.00 98.12 89 LYS A O 1
ATOM 643 N N . ARG A 1 90 ? -17.550 -3.109 3.942 1.00 97.44 90 ARG A N 1
ATOM 644 C CA . ARG A 1 90 ? -16.520 -3.444 4.929 1.00 97.44 90 ARG A CA 1
ATOM 645 C C . ARG A 1 90 ? -15.122 -3.255 4.374 1.00 97.44 90 ARG A C 1
ATOM 647 O O . ARG A 1 90 ? -14.886 -3.537 3.203 1.00 97.44 90 ARG A O 1
ATOM 654 N N . PHE A 1 91 ? -14.217 -2.864 5.261 1.00 98.12 91 PHE A N 1
ATOM 655 C CA . PHE A 1 91 ? -12.778 -2.942 5.073 1.00 98.12 91 PHE A CA 1
ATOM 656 C C . PHE A 1 91 ? -12.238 -3.956 6.085 1.00 98.12 91 PHE A C 1
ATOM 658 O O . PHE A 1 91 ? -12.520 -3.848 7.278 1.00 98.12 91 PHE A O 1
ATOM 665 N N . THR A 1 92 ? -11.545 -4.988 5.613 1.00 98.19 92 THR A N 1
ATOM 666 C CA . THR A 1 92 ? -11.054 -6.086 6.455 1.00 98.19 92 THR A CA 1
ATOM 667 C C . THR A 1 92 ? -9.590 -6.327 6.138 1.00 98.19 92 THR A C 1
ATOM 669 O O . THR A 1 92 ? -9.238 -6.517 4.978 1.00 98.19 92 THR A O 1
ATOM 672 N N . VAL A 1 93 ? -8.758 -6.325 7.177 1.00 97.62 93 VAL A N 1
ATOM 673 C CA . VAL A 1 93 ? -7.323 -6.600 7.101 1.00 97.62 93 VAL A CA 1
ATOM 674 C C . VAL A 1 93 ? -7.030 -7.731 8.075 1.00 97.62 93 VAL A C 1
ATOM 676 O O . VAL A 1 93 ? -7.387 -7.638 9.248 1.00 97.62 93 VAL A O 1
ATOM 679 N N . ALA A 1 94 ? -6.408 -8.797 7.582 1.00 97.50 94 ALA A N 1
ATOM 680 C CA . ALA A 1 94 ? -5.938 -9.914 8.388 1.00 97.50 94 ALA A CA 1
ATOM 681 C C . ALA A 1 94 ? -4.470 -10.165 8.038 1.00 97.50 94 ALA A C 1
ATOM 683 O O . ALA A 1 94 ? -4.139 -10.339 6.867 1.00 97.50 94 ALA A O 1
ATOM 684 N N . ALA A 1 95 ? -3.604 -10.158 9.048 1.00 97.00 95 ALA A N 1
ATOM 685 C CA . ALA A 1 95 ? -2.181 -10.438 8.911 1.00 97.00 95 ALA A CA 1
ATOM 686 C C . ALA A 1 95 ? -1.830 -11.642 9.788 1.00 97.00 95 ALA A C 1
ATOM 688 O O . ALA A 1 95 ? -2.307 -11.728 10.918 1.00 97.00 95 ALA A O 1
ATOM 689 N N . GLY A 1 96 ? -1.005 -12.556 9.269 1.00 96.12 96 GLY A N 1
ATOM 690 C CA . GLY A 1 96 ? -0.566 -13.742 10.014 1.00 96.12 96 GLY A CA 1
ATOM 691 C C . GLY A 1 96 ? 0.377 -13.423 11.177 1.00 96.12 96 GLY A C 1
ATOM 692 O O . GLY A 1 96 ? 0.458 -14.201 12.118 1.00 96.12 96 GLY A O 1
ATOM 693 N N . GLU A 1 97 ? 1.051 -12.271 11.130 1.00 95.06 97 GLU A N 1
ATOM 694 C CA . GLU A 1 97 ? 2.037 -11.873 12.140 1.00 95.06 97 GLU A CA 1
ATOM 695 C C . GLU A 1 97 ? 1.678 -10.547 12.81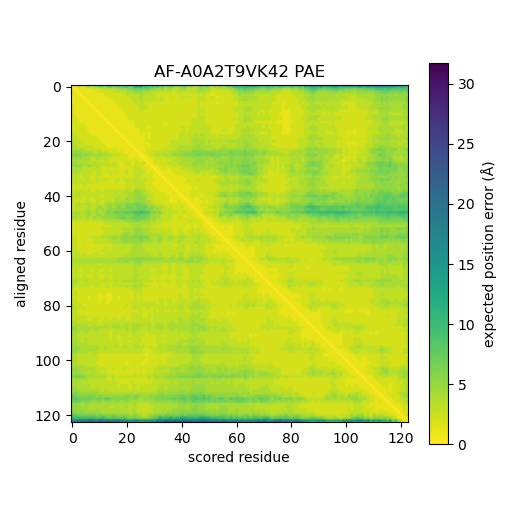4 1.00 95.06 97 GLU A C 1
ATOM 697 O O . GLU A 1 97 ? 1.444 -10.498 14.021 1.00 95.06 97 GLU A O 1
ATOM 702 N N . ARG A 1 98 ? 1.635 -9.444 12.055 1.00 95.06 98 ARG A N 1
ATOM 703 C CA . ARG A 1 98 ? 1.466 -8.103 12.626 1.00 95.06 98 ARG A CA 1
ATOM 704 C C . ARG A 1 98 ? 0.727 -7.166 11.682 1.00 95.06 98 ARG A C 1
ATOM 706 O O . ARG A 1 98 ? 0.965 -7.161 10.480 1.00 95.06 98 ARG A O 1
ATOM 713 N N . VAL A 1 99 ? -0.113 -6.309 12.258 1.00 96.44 99 VAL A N 1
ATOM 714 C CA . VAL A 1 99 ? -0.581 -5.074 11.617 1.00 96.44 99 VAL A CA 1
ATOM 715 C C . VAL A 1 99 ? 0.177 -3.915 12.254 1.00 96.44 99 VAL A C 1
ATOM 717 O O . VAL A 1 99 ? 0.115 -3.733 13.468 1.00 96.44 99 VAL A O 1
ATOM 720 N N . SER A 1 100 ? 0.903 -3.137 11.452 1.00 96.00 100 SER A N 1
ATOM 721 C CA . SER A 1 100 ? 1.616 -1.945 11.917 1.00 96.00 100 SER A CA 1
ATOM 722 C C . SER A 1 100 ? 1.118 -0.713 11.176 1.00 96.00 100 SER A C 1
ATOM 724 O O . SER A 1 100 ? 1.051 -0.703 9.949 1.00 96.00 100 SER A O 1
ATOM 726 N N . LEU A 1 101 ? 0.748 0.320 11.933 1.00 95.81 101 LEU A N 1
ATOM 727 C CA . LEU A 1 101 ? 0.291 1.605 11.415 1.00 95.81 101 LEU A CA 1
ATOM 728 C C . LEU A 1 101 ? 1.194 2.690 11.992 1.00 95.81 101 LEU A C 1
ATOM 730 O O . LEU A 1 101 ? 1.317 2.817 13.209 1.00 95.81 101 LEU A O 1
ATOM 734 N N . TYR A 1 102 ? 1.809 3.482 11.120 1.00 96.38 102 TYR A N 1
ATOM 735 C CA . TYR A 1 102 ? 2.711 4.557 11.511 1.00 96.38 102 TYR A CA 1
ATOM 736 C C . TYR A 1 102 ? 2.347 5.853 10.786 1.00 96.38 102 TYR A C 1
ATOM 738 O O . TYR A 1 102 ? 2.124 5.863 9.577 1.00 96.38 102 TYR A O 1
ATOM 746 N N . ALA A 1 103 ? 2.308 6.956 11.533 1.00 97.00 103 ALA A N 1
ATOM 747 C CA . ALA A 1 103 ? 2.086 8.295 11.004 1.00 97.00 103 ALA A CA 1
ATOM 748 C C . ALA A 1 103 ? 3.156 9.244 11.554 1.00 97.00 103 ALA A C 1
ATOM 750 O O . ALA A 1 103 ? 3.192 9.516 12.751 1.00 97.00 103 ALA A O 1
ATOM 751 N N . GLN A 1 104 ? 4.009 9.773 10.675 1.00 95.81 104 GLN A N 1
ATOM 752 C CA . GLN A 1 104 ? 5.182 10.556 11.082 1.00 95.81 104 GLN A CA 1
ATOM 753 C C . GLN A 1 104 ? 4.839 11.938 11.663 1.00 95.81 104 GLN A C 1
ATOM 755 O O . GLN A 1 104 ? 5.534 12.412 12.555 1.00 95.81 104 GLN A O 1
ATOM 760 N N . LYS A 1 105 ? 3.817 12.620 11.124 1.00 96.00 105 LYS A N 1
ATOM 761 C CA . LYS A 1 105 ? 3.592 14.057 11.392 1.00 96.00 105 LYS A CA 1
ATOM 762 C C . LYS A 1 105 ? 2.244 14.381 12.028 1.00 96.00 105 LYS A C 1
ATOM 764 O O . LYS A 1 105 ? 2.195 15.135 12.988 1.00 96.00 105 LYS A O 1
ATOM 769 N N . LEU A 1 106 ? 1.150 13.855 11.472 1.00 97.56 106 LEU A N 1
ATOM 770 C CA . LEU A 1 106 ? -0.215 14.309 11.794 1.00 97.56 106 LEU A CA 1
ATOM 771 C C . LEU A 1 106 ? -1.030 13.305 12.629 1.00 97.56 106 LEU A C 1
ATOM 773 O O . LEU A 1 106 ? -2.215 13.528 12.872 1.00 97.56 106 LEU A O 1
ATOM 777 N N . GLY A 1 107 ? -0.394 12.221 13.085 1.00 96.31 107 GLY A N 1
ATOM 778 C CA . GLY A 1 107 ? -1.016 11.185 13.910 1.00 96.31 107 GLY A CA 1
ATOM 779 C C . GLY A 1 107 ? -1.974 10.258 13.153 1.00 96.31 107 GLY A C 1
ATOM 780 O O . GLY A 1 107 ? -2.144 10.350 11.938 1.00 96.31 107 GLY A O 1
ATOM 781 N N . ILE A 1 108 ? -2.590 9.339 13.902 1.00 98.00 108 ILE A N 1
ATOM 782 C CA . ILE A 1 108 ? -3.575 8.368 13.408 1.00 98.00 108 ILE A CA 1
ATOM 783 C C . ILE A 1 108 ? -4.958 8.779 13.915 1.00 98.00 108 ILE A C 1
ATOM 785 O O . ILE A 1 108 ? -5.131 9.090 15.092 1.00 98.00 108 ILE A O 1
ATOM 789 N N . LYS A 1 109 ? -5.954 8.758 13.026 1.00 98.00 109 LYS A N 1
ATOM 790 C CA . LYS A 1 109 ? -7.359 9.031 13.345 1.00 98.00 109 LYS A CA 1
ATOM 791 C C . LYS A 1 109 ? -8.201 7.788 13.072 1.00 98.00 109 LYS A C 1
ATOM 793 O O . LYS A 1 109 ? -8.211 7.293 11.951 1.00 98.00 109 LYS A O 1
ATOM 798 N N . MET A 1 110 ? -8.924 7.314 14.084 1.00 97.38 110 MET A N 1
ATOM 799 C CA . MET A 1 110 ? -9.840 6.174 13.987 1.00 97.38 110 MET A CA 1
ATOM 800 C C . MET A 1 110 ? -11.197 6.582 14.557 1.00 97.38 110 MET A C 1
ATOM 802 O O . MET A 1 110 ? -11.293 6.932 15.731 1.00 97.38 110 MET A O 1
ATOM 806 N N . PHE A 1 111 ? -12.239 6.553 13.728 1.00 97.69 111 PHE A N 1
ATOM 807 C CA . PHE A 1 111 ? -13.593 6.947 14.114 1.00 97.69 111 PHE A CA 1
ATOM 808 C C . PHE A 1 111 ? -14.606 5.902 13.648 1.00 97.69 111 PHE A C 1
ATOM 810 O O . PHE A 1 111 ? -14.528 5.426 12.517 1.00 97.69 111 PHE A O 1
ATOM 817 N N . ALA A 1 112 ? -15.597 5.607 14.489 1.00 98.00 112 ALA A N 1
ATOM 818 C CA . ALA A 1 112 ? -16.811 4.906 14.088 1.00 98.00 112 ALA A CA 1
ATOM 819 C C . ALA A 1 112 ? -17.966 5.914 14.056 1.00 98.00 112 ALA A C 1
ATOM 821 O O . ALA A 1 112 ? -18.338 6.461 15.091 1.00 98.00 112 ALA A O 1
ATOM 822 N N . GLY A 1 113 ? -18.539 6.171 12.874 1.00 97.75 113 GLY A N 1
ATOM 823 C CA . GLY A 1 113 ? -19.697 7.072 12.757 1.00 97.75 113 GLY A CA 1
ATOM 824 C C . GLY A 1 113 ? -20.938 6.537 13.484 1.00 97.75 113 GLY A C 1
ATOM 825 O O . GLY A 1 113 ? -21.762 7.311 13.965 1.00 97.75 113 GLY A O 1
ATOM 826 N N . LYS A 1 114 ? -21.056 5.207 13.575 1.00 96.94 114 LYS A N 1
ATOM 827 C CA . LYS A 1 114 ? -22.011 4.452 14.397 1.00 96.94 114 LYS A CA 1
ATOM 828 C C . LYS A 1 114 ? -21.364 3.122 14.801 1.00 96.94 114 LYS A C 1
ATOM 830 O O . LYS A 1 114 ? -20.504 2.624 14.080 1.00 96.94 114 LYS A O 1
ATOM 835 N N . GLY A 1 115 ? -21.832 2.520 15.895 1.00 97.19 115 GLY A N 1
ATOM 836 C CA . GLY A 1 115 ? -21.303 1.249 16.404 1.00 97.19 115 GLY A CA 1
ATOM 837 C C . GLY A 1 115 ? -20.088 1.419 17.323 1.00 97.19 115 GLY A C 1
ATOM 838 O O . GLY A 1 115 ? -19.681 2.538 17.628 1.00 97.19 115 GLY A O 1
ATOM 839 N N . LYS A 1 116 ? -19.546 0.298 17.812 1.00 97.25 116 LYS A N 1
ATOM 840 C CA . LYS A 1 116 ? -18.408 0.277 18.742 1.00 97.25 116 LYS A CA 1
ATOM 841 C C . LYS A 1 116 ? -17.078 0.366 17.990 1.00 97.25 116 LYS A C 1
ATOM 843 O O . LYS A 1 116 ? -16.954 -0.150 16.884 1.00 97.25 116 LYS A O 1
ATOM 848 N N . VAL A 1 117 ? -16.083 0.967 18.639 1.00 98.06 117 VAL A N 1
ATOM 849 C CA . VAL A 1 117 ? -14.667 0.760 18.314 1.00 98.06 117 VAL A CA 1
ATOM 850 C C . VAL A 1 117 ? -14.137 -0.265 19.308 1.00 98.06 117 VAL A C 1
ATOM 852 O O . VAL A 1 117 ? -14.207 -0.037 20.514 1.00 98.06 117 VAL A O 1
ATOM 855 N N . GLU A 1 118 ? -13.642 -1.395 18.812 1.00 97.69 118 GLU A N 1
ATOM 856 C CA . GLU A 1 118 ? -13.110 -2.479 19.638 1.00 97.69 118 GLU A CA 1
ATOM 857 C C . GLU A 1 118 ? -11.625 -2.669 19.329 1.00 97.69 118 GLU A C 1
ATOM 859 O O . GLU A 1 118 ? -11.242 -2.869 18.178 1.00 97.69 118 GLU A O 1
ATOM 864 N N . ILE A 1 119 ? -10.792 -2.594 20.367 1.00 97.19 119 ILE A N 1
ATOM 865 C CA . ILE A 1 119 ? -9.366 -2.922 20.318 1.00 97.19 119 ILE A CA 1
ATOM 866 C C . ILE A 1 119 ? -9.154 -3.971 21.398 1.00 97.19 119 ILE A C 1
ATOM 868 O O . ILE A 1 119 ? -9.387 -3.703 22.576 1.00 97.19 119 ILE A O 1
ATOM 872 N N . GLN A 1 120 ? -8.769 -5.173 20.990 1.00 96.31 120 GLN A N 1
ATOM 873 C CA . GLN A 1 120 ? -8.607 -6.311 21.886 1.00 96.31 120 GLN A CA 1
ATOM 874 C C . GLN A 1 120 ? -7.241 -6.951 21.649 1.00 96.31 120 GLN A C 1
ATOM 876 O O . GLN A 1 120 ? -6.735 -6.956 20.528 1.00 96.31 120 GLN A O 1
ATOM 881 N N . SER A 1 121 ? -6.655 -7.480 22.719 1.00 95.56 121 SER A N 1
ATOM 882 C CA . SER A 1 121 ? -5.502 -8.374 22.666 1.00 95.56 121 SER A CA 1
ATOM 883 C C . SER A 1 121 ? -5.926 -9.692 23.296 1.00 95.56 121 SER A C 1
ATOM 885 O O . SER A 1 121 ? -6.512 -9.690 24.380 1.00 95.56 121 SER A O 1
ATOM 887 N N . HIS A 1 122 ? -5.655 -10.796 22.612 1.00 89.62 122 HIS A N 1
ATOM 888 C CA . HIS A 1 122 ? -5.916 -12.141 23.106 1.00 89.62 122 HIS A CA 1
ATOM 889 C C . HIS A 1 122 ? -4.564 -12.828 23.287 1.00 89.62 122 HIS A C 1
ATOM 891 O O . HIS A 1 122 ? -3.754 -12.832 22.361 1.00 89.62 122 HIS A O 1
ATOM 897 N N . SER A 1 123 ? -4.318 -13.345 24.488 1.00 77.12 123 SER A N 1
ATOM 898 C CA . SER A 1 123 ? -3.139 -14.142 24.843 1.00 77.12 123 SER A CA 1
ATOM 899 C C . SER A 1 123 ? -3.507 -15.608 24.962 1.00 77.12 123 SER A C 1
ATOM 901 O O . SER A 1 123 ? -4.540 -15.855 25.628 1.00 77.12 123 SER A O 1
#

Radius of gyration: 17.41 Å; Cα contacts (8 Å, |Δi|>4): 59; chains: 1; bounding box: 39×30×45 Å

Mean predicted aligned error: 3.35 Å

Nearest PDB structures (foldseek):
  6sk0-assembly1_A  TM=9.661E-01  e=1.223E-05  Escherichia coli
  6sjl-assembly1_C  TM=9.660E-01  e=1.223E-05  Escherichia coli